Protein AF-A0A133YRN8-F1 (afdb_monomer)

Structure (mmCIF, N/CA/C/O backbone):
data_AF-A0A133YRN8-F1
#
_entry.id   AF-A0A133YRN8-F1
#
loop_
_atom_site.group_PDB
_atom_site.id
_atom_site.type_symbol
_atom_site.label_atom_id
_atom_site.label_alt_id
_atom_site.label_comp_id
_atom_site.label_asym_id
_atom_site.label_entity_id
_atom_site.label_seq_id
_atom_site.pdbx_PDB_ins_code
_atom_site.Cartn_x
_atom_site.Cartn_y
_atom_site.Cartn_z
_atom_site.occupancy
_atom_site.B_iso_or_equiv
_atom_site.auth_seq_id
_atom_site.auth_comp_id
_atom_site.auth_asym_id
_atom_site.auth_atom_id
_atom_site.pdbx_PDB_model_num
ATOM 1 N N . MET A 1 1 ? -6.541 -4.450 15.523 1.00 77.38 1 MET A N 1
ATOM 2 C CA . MET A 1 1 ? -7.169 -4.960 14.288 1.00 77.38 1 MET A CA 1
ATOM 3 C C . MET A 1 1 ? -6.090 -5.513 13.365 1.00 77.38 1 MET A C 1
ATOM 5 O O . MET A 1 1 ? -4.976 -4.997 13.370 1.00 77.38 1 MET A O 1
ATOM 9 N N . ASN A 1 2 ? -6.384 -6.556 12.597 1.00 83.69 2 ASN A N 1
ATOM 10 C CA . ASN A 1 2 ? -5.483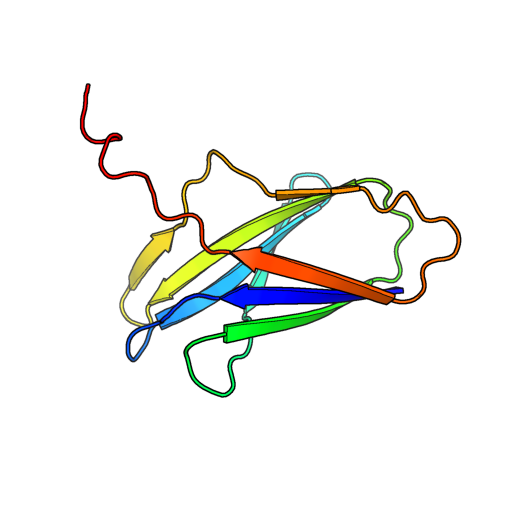 -7.059 11.564 1.00 83.69 2 ASN A CA 1
ATOM 11 C C . ASN A 1 2 ? -5.910 -6.491 10.213 1.00 83.69 2 ASN A C 1
ATOM 13 O O . ASN A 1 2 ? -7.044 -6.686 9.790 1.00 83.69 2 ASN A O 1
ATOM 17 N N . LEU A 1 3 ? -5.006 -5.794 9.540 1.00 85.25 3 LEU A N 1
ATOM 18 C CA . LEU A 1 3 ? -5.183 -5.318 8.175 1.00 85.25 3 LEU A CA 1
ATOM 19 C C . LEU A 1 3 ? -4.347 -6.203 7.263 1.00 85.25 3 LEU A C 1
ATOM 21 O O . LEU A 1 3 ? -3.143 -6.346 7.462 1.00 85.25 3 LEU A O 1
ATOM 25 N N . V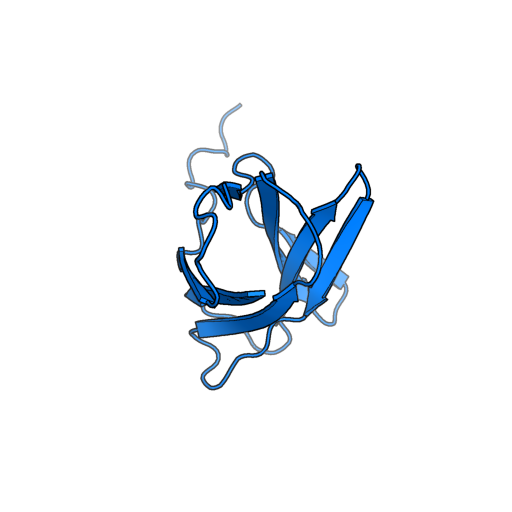AL A 1 4 ? -4.979 -6.807 6.270 1.00 88.12 4 VAL A N 1
ATOM 26 C CA . VAL A 1 4 ? -4.304 -7.616 5.260 1.00 88.12 4 VAL A CA 1
ATOM 27 C C . VAL A 1 4 ? -4.469 -6.910 3.928 1.00 88.12 4 VAL A C 1
ATOM 29 O O . VAL A 1 4 ? -5.561 -6.880 3.369 1.00 88.12 4 VAL A O 1
ATOM 32 N N . PHE A 1 5 ? -3.385 -6.336 3.429 1.00 87.69 5 PHE A N 1
ATOM 33 C CA . PHE A 1 5 ? -3.327 -5.696 2.123 1.00 87.69 5 PHE A CA 1
ATOM 34 C C . PHE A 1 5 ? -2.934 -6.740 1.094 1.00 87.69 5 PHE A C 1
ATOM 36 O O . PHE A 1 5 ? -1.912 -7.401 1.270 1.00 87.69 5 PHE A O 1
ATOM 43 N N . ASN A 1 6 ? -3.724 -6.892 0.037 1.00 88.12 6 ASN A N 1
ATOM 44 C CA . ASN A 1 6 ? -3.407 -7.760 -1.086 1.00 88.12 6 ASN A CA 1
ATOM 45 C C . ASN A 1 6 ? -3.474 -6.946 -2.366 1.00 88.12 6 ASN A C 1
ATOM 47 O O . ASN A 1 6 ? -4.493 -6.315 -2.631 1.00 88.12 6 ASN A O 1
ATOM 51 N N . VAL A 1 7 ? -2.418 -7.021 -3.167 1.00 86.25 7 VAL A N 1
ATOM 52 C CA . VAL A 1 7 ? -2.367 -6.422 -4.497 1.00 86.25 7 VAL A CA 1
ATOM 53 C C . VAL A 1 7 ? -1.909 -7.460 -5.510 1.00 86.25 7 VAL A C 1
ATOM 55 O O . VAL A 1 7 ? -0.956 -8.208 -5.281 1.00 86.25 7 VAL A O 1
ATOM 58 N N . ASP A 1 8 ? -2.628 -7.544 -6.622 1.00 84.50 8 ASP A N 1
ATOM 59 C CA . ASP A 1 8 ? -2.270 -8.405 -7.747 1.00 84.50 8 ASP A CA 1
ATOM 60 C C . ASP A 1 8 ? -1.383 -7.596 -8.708 1.00 84.50 8 ASP A C 1
ATOM 62 O O . ASP A 1 8 ? -1.850 -6.649 -9.346 1.00 84.50 8 ASP A O 1
ATOM 66 N N . TYR A 1 9 ? -0.093 -7.930 -8.750 1.00 81.19 9 TYR A N 1
ATOM 67 C CA . TYR A 1 9 ? 0.901 -7.306 -9.618 1.00 81.19 9 TYR A CA 1
ATOM 68 C C . TYR A 1 9 ? 2.040 -8.279 -9.914 1.00 81.19 9 TYR A C 1
ATOM 70 O O . TYR A 1 9 ? 2.660 -8.847 -9.010 1.00 81.19 9 TYR A O 1
ATOM 78 N N . GLN A 1 10 ? 2.338 -8.432 -11.202 1.00 81.19 10 GLN A N 1
ATOM 79 C CA . GLN A 1 10 ? 3.404 -9.297 -11.678 1.00 81.19 10 GLN A CA 1
ATOM 80 C C . GLN A 1 10 ? 4.737 -8.540 -11.692 1.00 81.19 10 GLN A C 1
ATOM 82 O O . GLN A 1 10 ? 5.050 -7.812 -12.634 1.00 81.19 10 GLN A O 1
ATOM 87 N N . THR A 1 11 ? 5.546 -8.760 -10.661 1.00 75.19 11 THR A N 1
ATOM 88 C CA . THR A 1 11 ? 6.923 -8.254 -10.586 1.00 75.19 11 THR A CA 1
ATOM 89 C C . THR A 1 11 ? 7.880 -9.089 -11.430 1.00 75.19 11 THR A C 1
ATOM 91 O O . THR A 1 11 ? 7.765 -10.314 -11.524 1.00 75.19 11 THR A O 1
ATOM 94 N N . ARG A 1 12 ? 8.883 -8.437 -12.007 1.00 78.00 12 ARG A N 1
ATOM 95 C CA . ARG A 1 12 ? 10.055 -9.049 -12.632 1.00 78.00 12 ARG A CA 1
ATOM 96 C C . ARG A 1 12 ? 11.108 -9.374 -11.577 1.00 78.00 12 ARG A C 1
ATOM 98 O O . ARG A 1 12 ? 11.061 -8.929 -10.435 1.00 78.00 12 ARG A O 1
ATOM 105 N N . PHE A 1 13 ? 12.096 -10.165 -11.977 1.00 75.62 13 PHE A N 1
ATOM 106 C CA . PHE A 1 13 ? 13.193 -10.543 -11.095 1.00 75.62 13 PHE A CA 1
ATOM 107 C C . PHE A 1 13 ? 13.956 -9.305 -10.594 1.00 75.62 13 PHE A C 1
ATOM 109 O O . PHE A 1 13 ? 14.476 -8.537 -11.402 1.00 75.62 13 PHE A O 1
ATOM 116 N N . GLY A 1 14 ? 14.032 -9.137 -9.270 1.00 77.06 14 GLY A N 1
ATOM 117 C CA . GLY A 1 14 ? 14.692 -8.002 -8.613 1.00 77.06 14 GLY A CA 1
ATOM 118 C C . GLY A 1 14 ? 13.785 -6.803 -8.310 1.00 77.06 14 GLY A C 1
ATOM 119 O O . GLY A 1 14 ? 14.285 -5.810 -7.780 1.00 77.06 14 GLY A O 1
ATOM 120 N N . GLU A 1 15 ? 12.493 -6.888 -8.644 1.00 81.62 15 GLU A N 1
ATOM 121 C CA . GLU A 1 15 ? 11.464 -5.923 -8.249 1.00 81.62 15 GLU A CA 1
ATOM 122 C C . GLU A 1 15 ? 10.761 -6.373 -6.961 1.00 81.62 15 GLU A C 1
ATOM 124 O O . GLU A 1 15 ? 10.431 -7.547 -6.789 1.00 81.62 15 GLU A O 1
ATOM 129 N N . ASP A 1 16 ? 10.501 -5.414 -6.081 1.00 84.88 16 ASP A N 1
ATOM 130 C CA . ASP A 1 16 ? 9.793 -5.595 -4.822 1.00 84.88 16 ASP A CA 1
ATOM 131 C C . ASP A 1 16 ? 8.660 -4.583 -4.699 1.00 84.88 16 ASP A C 1
ATOM 133 O O . ASP A 1 16 ? 8.848 -3.402 -4.992 1.00 84.88 16 ASP A O 1
ATOM 137 N N . ILE A 1 17 ? 7.494 -5.022 -4.220 1.00 85.94 17 ILE A N 1
ATOM 138 C CA . ILE A 1 17 ? 6.397 -4.098 -3.913 1.00 85.94 17 ILE A CA 1
ATOM 139 C C . ILE A 1 17 ? 6.541 -3.570 -2.493 1.00 85.94 17 ILE A C 1
ATOM 141 O O . ILE A 1 17 ? 6.729 -4.321 -1.533 1.00 85.94 17 ILE A O 1
ATOM 145 N N . MET A 1 18 ? 6.392 -2.261 -2.365 1.00 87.94 18 MET A N 1
ATOM 146 C CA . MET A 1 18 ? 6.385 -1.522 -1.119 1.00 87.94 18 MET A CA 1
ATOM 147 C C . MET A 1 18 ? 5.009 -0.893 -0.921 1.00 87.94 18 MET A C 1
ATOM 149 O O . MET A 1 18 ? 4.483 -0.213 -1.797 1.00 87.94 18 MET A O 1
ATOM 153 N N . LEU A 1 19 ? 4.434 -1.107 0.252 1.00 88.12 19 LEU A N 1
ATOM 154 C CA . LEU A 1 19 ? 3.250 -0.427 0.742 1.00 88.12 19 LEU A CA 1
ATOM 155 C C . LEU A 1 19 ? 3.684 0.857 1.455 1.00 88.12 19 LEU A C 1
ATOM 157 O O . LEU A 1 19 ? 4.423 0.810 2.437 1.00 88.12 19 LEU A O 1
ATOM 161 N N . ASN A 1 20 ? 3.214 2.001 0.977 1.00 87.31 20 ASN A N 1
ATOM 162 C CA . ASN A 1 20 ? 3.482 3.306 1.562 1.00 87.31 20 ASN A CA 1
ATOM 163 C C . ASN A 1 20 ? 2.243 3.755 2.333 1.00 87.31 20 ASN A C 1
ATOM 165 O O . ASN A 1 20 ? 1.220 4.083 1.737 1.00 87.31 20 ASN A O 1
ATOM 169 N N . LEU A 1 21 ? 2.337 3.763 3.657 1.00 86.06 21 LEU A N 1
ATOM 170 C CA . LEU A 1 21 ? 1.271 4.204 4.550 1.00 86.06 21 LEU A CA 1
ATOM 171 C C . LEU A 1 21 ? 1.510 5.660 4.944 1.00 86.06 21 LEU A C 1
ATOM 173 O O . LEU A 1 21 ? 2.598 5.999 5.405 1.00 86.06 21 LEU A O 1
ATOM 177 N N . ILE A 1 22 ? 0.506 6.515 4.780 1.00 84.06 22 ILE A N 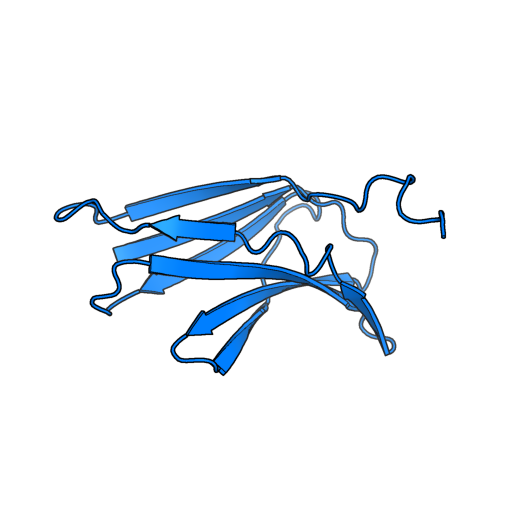1
ATOM 178 C CA . ILE A 1 22 ? 0.574 7.933 5.135 1.00 84.06 22 ILE A CA 1
ATOM 179 C C . ILE A 1 22 ? -0.099 8.113 6.497 1.00 84.06 22 ILE A C 1
ATOM 181 O O . ILE A 1 22 ? -1.319 8.008 6.618 1.00 84.06 22 ILE A O 1
ATOM 185 N N . GLU A 1 23 ? 0.702 8.410 7.516 1.00 79.06 23 GLU A N 1
ATOM 186 C CA . GLU A 1 23 ? 0.258 8.643 8.891 1.00 79.06 23 GLU A CA 1
ATOM 187 C C . GLU A 1 23 ? 0.788 10.004 9.356 1.00 79.06 23 GLU A C 1
ATOM 189 O O . GLU A 1 23 ? 1.997 10.229 9.351 1.00 79.06 23 GLU A O 1
ATOM 194 N N . ASP A 1 24 ? -0.107 10.932 9.707 1.00 74.38 24 ASP A N 1
ATOM 195 C CA . ASP A 1 24 ? 0.238 12.278 10.205 1.00 74.38 24 ASP A CA 1
ATOM 196 C C . ASP A 1 24 ? 1.250 13.044 9.313 1.00 74.38 24 ASP A C 1
ATOM 198 O O . ASP A 1 24 ? 2.167 13.716 9.777 1.00 74.38 24 ASP A O 1
ATOM 202 N N . GLY A 1 25 ? 1.139 12.884 7.987 1.00 75.50 25 GLY A N 1
ATOM 203 C CA . GLY A 1 25 ? 2.053 13.497 7.010 1.00 75.50 25 GLY A CA 1
ATOM 204 C C . GLY A 1 25 ? 3.404 12.787 6.841 1.00 75.50 25 GLY A C 1
ATOM 205 O O . GLY A 1 25 ? 4.215 13.213 6.021 1.00 75.50 25 GLY A O 1
ATOM 206 N N . THR A 1 26 ? 3.640 11.688 7.559 1.00 81.94 26 THR A N 1
ATOM 207 C CA . THR A 1 26 ? 4.822 10.832 7.405 1.00 81.94 26 THR A CA 1
ATOM 208 C C . THR A 1 26 ? 4.486 9.590 6.586 1.00 81.94 26 THR A C 1
ATOM 210 O O . THR A 1 26 ? 3.499 8.905 6.848 1.00 81.94 26 THR A O 1
ATOM 213 N N . VAL A 1 27 ? 5.339 9.265 5.611 1.00 84.88 27 VAL A N 1
ATOM 214 C CA . VAL A 1 27 ? 5.208 8.046 4.805 1.00 84.88 27 VAL A CA 1
ATOM 215 C C . VAL A 1 27 ? 6.020 6.918 5.436 1.00 84.88 27 VAL A C 1
ATOM 217 O O . VAL A 1 27 ? 7.250 6.971 5.476 1.00 84.88 27 VAL A O 1
ATOM 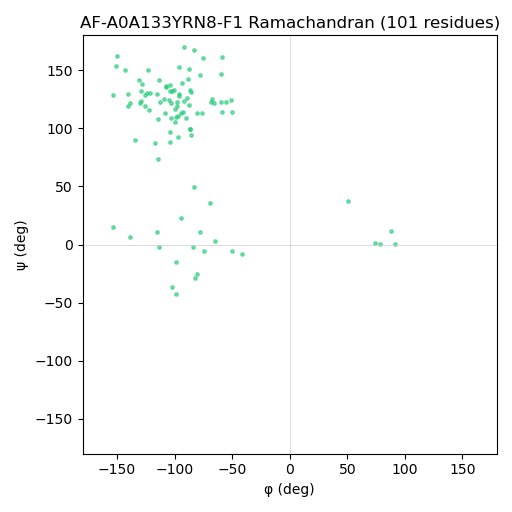220 N N . LYS A 1 28 ? 5.340 5.875 5.911 1.00 86.38 28 LYS A N 1
ATOM 221 C CA . LYS A 1 28 ? 5.951 4.624 6.367 1.00 86.38 28 LYS A CA 1
ATOM 222 C C . LYS A 1 28 ? 5.948 3.613 5.227 1.00 86.38 28 LYS A C 1
ATOM 224 O O . LYS A 1 28 ? 4.892 3.150 4.802 1.00 86.38 28 LYS A O 1
ATOM 229 N N . LYS A 1 29 ? 7.141 3.273 4.739 1.00 87.19 29 LYS A N 1
ATOM 230 C CA . LYS A 1 29 ? 7.335 2.250 3.708 1.00 87.19 29 LYS A CA 1
ATOM 231 C C . LYS A 1 29 ? 7.423 0.862 4.335 1.00 87.19 29 LYS A C 1
ATOM 233 O O . LYS A 1 29 ? 8.210 0.641 5.255 1.00 87.19 29 LYS A O 1
ATOM 238 N N . HIS A 1 30 ? 6.667 -0.080 3.794 1.00 89.06 30 HIS A N 1
ATOM 239 C CA . HIS A 1 30 ? 6.647 -1.469 4.220 1.00 89.06 30 HIS A CA 1
ATOM 240 C C . HIS A 1 30 ? 6.813 -2.393 3.020 1.00 89.06 30 HIS A C 1
ATOM 242 O O . HIS A 1 30 ? 5.994 -2.384 2.109 1.00 89.06 30 HIS A O 1
ATOM 248 N N . ARG A 1 31 ? 7.849 -3.233 3.029 1.00 87.94 31 ARG A N 1
ATOM 249 C CA . ARG A 1 31 ? 8.039 -4.242 1.984 1.00 87.94 31 ARG A CA 1
ATOM 250 C C . ARG A 1 31 ? 6.950 -5.304 2.079 1.00 87.94 31 ARG A C 1
ATOM 252 O O . ARG A 1 31 ? 6.790 -5.939 3.123 1.00 87.94 31 ARG A O 1
ATOM 259 N N . MET A 1 32 ? 6.213 -5.495 0.992 1.00 89.25 32 MET A N 1
ATOM 260 C CA . MET A 1 32 ? 5.235 -6.568 0.885 1.00 89.25 32 MET A CA 1
ATOM 261 C C . MET A 1 32 ? 5.946 -7.904 0.659 1.00 89.25 32 MET A C 1
ATOM 263 O O . MET A 1 32 ? 7.102 -7.957 0.247 1.00 89.25 32 MET A O 1
ATOM 267 N N . SER A 1 33 ? 5.254 -9.002 0.942 1.00 88.06 33 SER A N 1
ATOM 268 C CA . SER A 1 33 ? 5.747 -10.353 0.673 1.00 88.06 33 SER A CA 1
ATOM 269 C C . SER A 1 33 ? 4.889 -11.017 -0.394 1.00 88.06 33 SER A C 1
ATOM 271 O O . SER A 1 33 ? 3.666 -10.873 -0.404 1.00 88.06 33 SER A O 1
ATOM 273 N N . THR A 1 34 ? 5.522 -11.772 -1.282 1.00 86.69 34 THR A N 1
ATOM 274 C CA . THR A 1 34 ? 4.839 -12.566 -2.304 1.00 86.69 34 THR A CA 1
ATOM 275 C C . THR A 1 34 ? 5.226 -14.034 -2.182 1.00 86.69 34 THR A C 1
ATOM 277 O O . THR A 1 34 ? 6.329 -14.354 -1.740 1.00 86.69 34 THR A O 1
ATOM 280 N N . VAL A 1 35 ? 4.304 -14.921 -2.558 1.00 82.06 35 VAL A N 1
ATOM 281 C CA . VAL A 1 35 ? 4.536 -16.373 -2.618 1.00 82.06 35 VAL A CA 1
ATOM 282 C C . VAL A 1 35 ? 4.839 -16.808 -4.054 1.00 82.06 35 VAL A C 1
ATOM 284 O O . VAL A 1 35 ? 5.786 -17.555 -4.278 1.00 82.06 35 VAL A O 1
ATOM 287 N N . ASP A 1 36 ? 4.089 -16.281 -5.027 1.00 80.38 36 ASP A N 1
ATOM 288 C CA . ASP A 1 36 ? 4.154 -16.688 -6.440 1.00 80.38 36 ASP A CA 1
ATOM 289 C C . ASP A 1 36 ? 4.684 -15.588 -7.382 1.00 80.38 36 ASP A C 1
ATOM 291 O O . ASP A 1 36 ? 4.779 -15.795 -8.589 1.00 80.38 36 ASP A O 1
ATOM 295 N N . GLY A 1 37 ? 4.984 -14.389 -6.872 1.00 75.12 37 GLY A N 1
ATOM 296 C CA . GLY A 1 37 ? 5.389 -13.228 -7.682 1.00 75.12 37 GLY A CA 1
ATOM 297 C C . GLY A 1 37 ? 4.251 -12.560 -8.466 1.00 75.12 37 GLY A C 1
ATOM 298 O O . GLY A 1 37 ? 4.494 -11.601 -9.194 1.00 75.12 37 GLY A O 1
ATOM 299 N N . LEU A 1 38 ? 3.021 -13.068 -8.325 1.00 80.94 38 LEU A N 1
ATOM 300 C CA . LEU A 1 38 ? 1.801 -12.548 -8.960 1.00 80.94 38 LEU A CA 1
ATOM 301 C C . LEU A 1 38 ? 0.946 -11.727 -7.993 1.00 80.94 38 LEU A C 1
ATOM 303 O O . LEU A 1 38 ? 0.331 -10.737 -8.376 1.00 80.94 38 LEU A O 1
ATOM 307 N N . ARG A 1 39 ? 0.904 -12.148 -6.727 1.00 85.50 39 ARG A N 1
ATOM 308 C CA . ARG A 1 39 ? 0.155 -11.476 -5.670 1.00 85.50 39 ARG A CA 1
ATOM 309 C C . ARG A 1 39 ? 1.077 -11.131 -4.526 1.00 85.50 39 ARG A C 1
ATOM 311 O O . ARG A 1 39 ? 1.804 -11.987 -4.019 1.00 85.50 39 ARG A O 1
ATOM 318 N N . TRP A 1 40 ? 1.005 -9.884 -4.107 1.00 89.81 40 TRP A N 1
ATOM 319 C CA . TRP A 1 40 ? 1.746 -9.357 -2.984 1.00 89.81 40 TRP A CA 1
ATOM 320 C C . TRP A 1 40 ? 0.791 -9.126 -1.831 1.00 89.81 40 TRP A C 1
ATOM 322 O O . TRP A 1 40 ? -0.322 -8.636 -2.010 1.00 89.81 40 TRP A O 1
ATOM 332 N N . SER A 1 41 ? 1.229 -9.529 -0.647 1.00 89.75 41 SER A N 1
ATOM 333 C CA . SER A 1 41 ? 0.449 -9.468 0.577 1.00 89.75 41 SER A CA 1
ATOM 334 C C . SER A 1 41 ? 1.263 -8.824 1.691 1.00 89.75 41 SER A C 1
ATOM 336 O O . SER A 1 41 ? 2.476 -9.026 1.803 1.00 89.75 41 SER A O 1
ATOM 338 N N . PHE A 1 42 ? 0.601 -8.015 2.507 1.00 90.06 42 PHE A N 1
ATOM 339 C CA . PHE A 1 42 ? 1.191 -7.429 3.697 1.00 90.06 42 PHE A CA 1
ATOM 340 C C . PHE A 1 42 ? 0.184 -7.472 4.831 1.00 90.06 42 PHE A C 1
ATOM 342 O O . PHE A 1 42 ? -0.917 -6.934 4.722 1.00 90.06 42 PHE A O 1
ATOM 349 N N . GLN A 1 43 ? 0.572 -8.125 5.922 1.00 89.06 43 GLN A N 1
ATOM 350 C CA . GLN A 1 43 ? -0.232 -8.185 7.127 1.00 89.06 43 GLN A CA 1
ATOM 351 C C . GLN A 1 43 ? 0.294 -7.162 8.126 1.00 89.06 43 GLN A C 1
ATOM 353 O O . GLN A 1 43 ? 1.418 -7.267 8.617 1.00 89.06 43 GLN A O 1
ATOM 358 N N . TRP A 1 44 ? -0.550 -6.194 8.452 1.00 85.81 44 TRP A N 1
ATOM 359 C CA . TRP A 1 44 ? -0.272 -5.179 9.444 1.00 85.81 44 TRP A CA 1
ATOM 360 C C . TRP A 1 44 ? -1.186 -5.352 10.649 1.00 85.81 44 TRP A C 1
ATOM 362 O O . TRP A 1 44 ? -2.411 -5.325 10.536 1.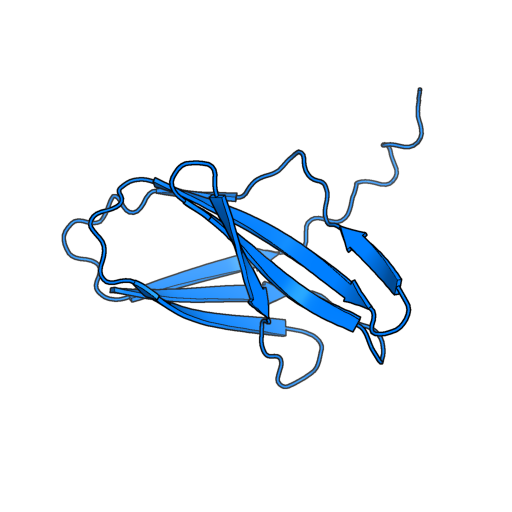00 85.81 44 TRP A O 1
ATOM 372 N N . GLN A 1 45 ? -0.591 -5.516 11.827 1.00 82.69 45 GLN A N 1
ATOM 373 C CA . GLN A 1 45 ? -1.338 -5.474 13.075 1.00 82.69 45 GLN A CA 1
ATOM 374 C C . GLN A 1 45 ? -1.436 -4.022 13.538 1.00 82.69 45 GLN A C 1
ATOM 376 O O . GLN A 1 45 ? -0.489 -3.461 14.089 1.00 82.69 45 GLN A O 1
ATOM 381 N N . PHE A 1 46 ? -2.582 -3.407 13.262 1.00 77.69 46 PHE A N 1
ATOM 382 C CA . PHE A 1 46 ? -2.853 -2.024 13.610 1.00 77.69 46 PHE A CA 1
ATOM 383 C C . PHE A 1 46 ? -3.515 -1.947 14.985 1.00 77.69 46 PHE A C 1
ATOM 385 O O . PHE A 1 46 ? -4.551 -2.567 15.238 1.00 77.69 46 PHE A O 1
ATOM 392 N N . SER A 1 47 ? -2.8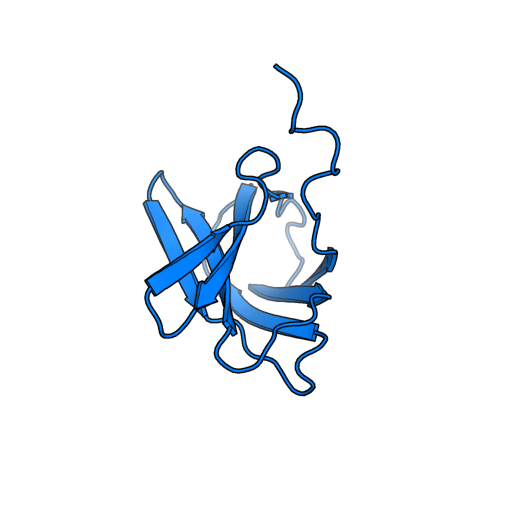92 -1.190 15.883 1.00 69.31 47 SER A N 1
ATOM 393 C CA . SER A 1 47 ? -3.316 -1.034 17.281 1.00 69.31 47 SER A CA 1
ATOM 394 C C . SER A 1 47 ? -3.741 0.401 17.609 1.00 69.31 47 SER A C 1
ATOM 396 O O . SER A 1 47 ? -3.878 0.733 18.783 1.00 69.31 47 SER A O 1
ATOM 398 N N . GLY A 1 48 ? -3.893 1.258 16.593 1.00 66.50 48 GLY A N 1
ATOM 399 C CA . GLY A 1 48 ? -4.298 2.653 16.753 1.00 66.50 48 GLY A CA 1
ATOM 400 C C . GLY A 1 48 ? -5.809 2.863 16.648 1.00 66.50 48 GLY A C 1
ATOM 401 O O . GLY A 1 48 ? -6.550 1.973 16.232 1.00 66.50 48 GLY A O 1
ATOM 402 N N . ASP A 1 49 ? -6.235 4.073 17.001 1.00 61.88 49 ASP A N 1
ATOM 403 C CA . ASP A 1 49 ? -7.581 4.601 16.773 1.00 61.88 49 ASP A CA 1
ATOM 404 C C . ASP A 1 49 ? -7.470 5.573 15.589 1.00 61.88 49 ASP A C 1
ATOM 406 O O . ASP A 1 49 ? -7.095 6.735 15.743 1.00 61.88 49 ASP A O 1
ATOM 410 N N . CYS A 1 50 ? -7.607 5.052 14.370 1.00 65.31 50 CYS A N 1
ATOM 411 C CA . CYS A 1 50 ? -7.537 5.850 13.149 1.00 65.31 50 CYS A CA 1
ATOM 412 C C . CYS A 1 50 ? -8.762 5.541 12.303 1.00 65.31 50 CYS A C 1
ATOM 414 O O . CYS A 1 50 ? -9.010 4.386 11.972 1.00 65.31 50 CYS A O 1
ATOM 416 N N . ASP A 1 51 ? -9.510 6.588 11.973 1.00 70.06 51 ASP A N 1
ATOM 417 C CA . ASP A 1 51 ? -10.757 6.492 11.216 1.00 70.06 51 ASP A CA 1
ATOM 418 C C . ASP A 1 51 ? -10.493 6.394 9.703 1.00 70.06 51 ASP A C 1
ATOM 420 O O . ASP A 1 51 ? -11.250 5.780 8.954 1.00 70.06 51 ASP A O 1
ATOM 424 N N . VAL A 1 52 ? -9.376 6.970 9.239 1.00 77.06 52 VAL A N 1
ATOM 425 C CA . VAL A 1 52 ? -9.016 7.062 7.820 1.00 77.06 52 VAL A CA 1
ATOM 426 C C . VAL A 1 52 ? -7.522 6.825 7.622 1.00 77.06 52 VAL A C 1
ATOM 428 O O . VAL A 1 52 ? -6.694 7.619 8.063 1.00 77.06 52 VAL A O 1
ATOM 431 N N . LEU A 1 53 ? -7.186 5.786 6.865 1.00 79.81 53 LEU A N 1
ATOM 432 C CA . LEU A 1 53 ? -5.827 5.446 6.466 1.00 79.81 53 LEU A CA 1
ATOM 433 C C . LEU A 1 53 ? -5.637 5.725 4.971 1.00 79.81 53 LEU A C 1
ATOM 435 O O . LEU A 1 53 ? -6.370 5.192 4.139 1.00 79.81 53 LEU A O 1
ATOM 439 N N . ASN A 1 54 ? -4.634 6.529 4.620 1.00 84.75 54 ASN A N 1
ATOM 440 C CA . ASN A 1 54 ? -4.260 6.762 3.223 1.00 84.75 54 ASN A CA 1
ATOM 441 C C . ASN A 1 54 ? -3.008 5.950 2.893 1.00 84.75 54 ASN A C 1
ATOM 443 O O . ASN A 1 54 ? -2.037 5.977 3.650 1.00 84.75 54 ASN A O 1
ATOM 447 N N . TYR A 1 55 ? -3.018 5.236 1.773 1.00 85.56 55 TYR A N 1
ATOM 448 C CA . TYR A 1 55 ? -1.890 4.415 1.352 1.00 85.56 55 TYR A CA 1
ATOM 449 C C . TYR A 1 55 ? -1.779 4.300 -0.169 1.00 85.56 55 TYR A C 1
ATOM 451 O O . TYR A 1 55 ? -2.716 4.598 -0.906 1.00 85.56 55 TYR A O 1
ATOM 459 N N . TYR A 1 56 ? -0.607 3.889 -0.644 1.00 83.88 56 TYR A N 1
ATOM 460 C CA . TYR A 1 56 ? -0.349 3.597 -2.055 1.00 83.88 56 TYR A CA 1
ATOM 461 C C . TYR A 1 56 ? 0.747 2.534 -2.182 1.00 83.88 56 TYR A C 1
ATOM 463 O O . TYR A 1 56 ? 1.598 2.415 -1.292 1.00 83.88 56 TYR A O 1
ATOM 471 N N . TYR A 1 57 ? 0.755 1.766 -3.272 1.00 84.44 57 TYR A N 1
ATOM 472 C CA . TYR A 1 57 ? 1.837 0.819 -3.536 1.00 84.44 57 TYR A CA 1
ATOM 473 C C . TYR A 1 57 ? 2.894 1.435 -4.468 1.00 84.44 57 TYR A C 1
ATOM 475 O O . TYR A 1 57 ? 2.643 2.369 -5.227 1.00 84.44 57 TYR A O 1
ATOM 483 N N . SER A 1 58 ? 4.132 0.965 -4.358 1.00 81.81 58 SER A N 1
ATOM 484 C CA . SER A 1 58 ? 5.243 1.356 -5.228 1.00 81.81 58 SER A CA 1
ATOM 485 C C . SER A 1 58 ? 6.140 0.158 -5.497 1.00 81.81 58 SER A C 1
ATOM 487 O O . SER A 1 58 ? 6.276 -0.702 -4.632 1.00 81.81 58 SER A O 1
ATOM 489 N N . VAL A 1 59 ? 6.793 0.109 -6.655 1.00 82.44 59 VAL A N 1
ATOM 490 C CA . VAL A 1 59 ? 7.768 -0.936 -6.980 1.00 82.44 59 VAL A CA 1
ATOM 491 C C . VAL A 1 59 ? 9.183 -0.378 -6.846 1.00 82.44 59 VAL A C 1
ATOM 493 O O . VAL A 1 59 ? 9.565 0.585 -7.512 1.00 82.44 59 VAL A O 1
ATOM 496 N N . GLU A 1 60 ? 9.984 -1.005 -5.991 1.00 81.19 60 GLU A N 1
ATOM 497 C CA . GLU A 1 60 ? 11.408 -0.712 -5.846 1.00 81.19 60 GLU A CA 1
ATOM 498 C C . GLU A 1 60 ? 12.234 -1.810 -6.524 1.00 81.19 60 GLU A C 1
ATOM 500 O O . GLU A 1 60 ? 11.993 -3.001 -6.335 1.00 81.19 60 GLU A O 1
ATOM 505 N N . TYR A 1 61 ? 13.220 -1.413 -7.331 1.00 77.75 61 TYR A N 1
ATOM 506 C CA . TYR A 1 61 ? 14.157 -2.337 -7.968 1.00 77.75 61 TYR A CA 1
ATOM 507 C C . TYR A 1 61 ? 15.513 -2.300 -7.261 1.00 77.75 61 TYR A C 1
ATOM 509 O O . TYR A 1 61 ? 16.059 -1.219 -7.019 1.00 77.75 61 TYR A O 1
ATOM 517 N N . THR A 1 62 ? 16.124 -3.470 -7.043 1.00 63.53 62 THR A N 1
ATOM 518 C CA . THR A 1 62 ? 17.485 -3.654 -6.475 1.00 63.53 62 THR A CA 1
ATOM 519 C C . THR A 1 62 ? 18.614 -3.187 -7.432 1.00 63.53 62 THR A C 1
ATOM 521 O O . THR A 1 62 ? 19.700 -3.750 -7.516 1.00 63.53 62 THR A O 1
ATOM 524 N N . GLY A 1 63 ? 18.381 -2.113 -8.184 1.00 58.72 63 GLY A N 1
ATOM 525 C CA . GLY A 1 63 ? 19.337 -1.491 -9.104 1.00 58.72 63 GLY A CA 1
ATOM 526 C C . GLY A 1 63 ? 19.087 -0.001 -9.349 1.00 58.72 63 GLY A C 1
ATOM 527 O O . GLY A 1 63 ? 19.638 0.548 -10.297 1.00 58.72 63 GLY A O 1
ATOM 528 N N . GLY A 1 64 ? 18.263 0.653 -8.517 1.00 55.94 64 GLY A N 1
ATOM 529 C CA . GLY A 1 64 ? 18.103 2.114 -8.509 1.00 55.94 64 GLY A CA 1
ATOM 530 C C . GLY A 1 64 ? 17.048 2.679 -9.465 1.00 55.94 64 GLY A C 1
ATOM 531 O O . GLY A 1 64 ? 17.014 3.885 -9.678 1.00 55.94 64 GLY A O 1
ATOM 532 N N . SER A 1 65 ? 16.198 1.836 -10.056 1.00 51.69 65 SER A N 1
ATOM 533 C CA . SER A 1 65 ? 15.034 2.283 -10.833 1.00 51.69 65 SER A CA 1
ATOM 534 C C . SER A 1 65 ? 13.768 2.082 -10.006 1.00 51.69 65 SER A C 1
ATOM 536 O O . SER A 1 65 ? 13.233 0.980 -9.944 1.00 51.69 65 SER A O 1
ATOM 538 N N . GLU A 1 66 ? 13.308 3.132 -9.332 1.00 56.44 66 GLU A N 1
ATOM 539 C CA . GLU A 1 66 ? 12.039 3.114 -8.604 1.00 56.44 66 GLU A CA 1
ATOM 540 C C . GLU A 1 66 ? 10.893 3.345 -9.596 1.00 56.44 66 GLU A C 1
ATOM 542 O O . GLU A 1 66 ? 10.770 4.422 -10.188 1.00 56.44 66 GLU A O 1
ATOM 547 N N . ARG A 1 67 ? 10.051 2.331 -9.805 1.00 60.06 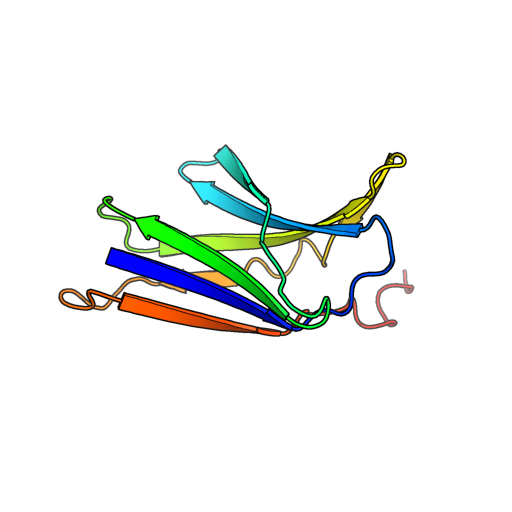67 ARG A N 1
ATOM 548 C CA . ARG A 1 67 ? 8.850 2.438 -10.635 1.00 60.06 67 ARG A CA 1
ATOM 549 C C . ARG A 1 67 ? 7.666 2.634 -9.693 1.00 60.06 67 ARG A C 1
ATOM 551 O O . ARG A 1 67 ? 7.260 1.723 -8.984 1.00 60.06 67 ARG A O 1
ATOM 558 N N . HIS A 1 68 ? 7.142 3.847 -9.625 1.00 53.91 68 HIS A N 1
ATOM 559 C CA . HIS A 1 68 ? 6.014 4.155 -8.747 1.00 53.91 68 HIS A CA 1
ATOM 560 C C . HIS A 1 68 ? 4.689 3.889 -9.481 1.00 53.91 68 HIS A C 1
ATOM 562 O O . HIS A 1 68 ? 4.598 4.186 -10.674 1.00 53.91 68 HIS A O 1
ATOM 568 N N . GLU A 1 69 ? 3.666 3.363 -8.790 1.00 52.66 69 GLU A N 1
ATOM 569 C CA . GLU A 1 69 ? 2.284 3.535 -9.270 1.00 52.66 69 GLU A CA 1
ATOM 570 C C . GLU A 1 69 ? 1.960 5.023 -9.367 1.00 52.66 69 GLU A C 1
ATOM 572 O O . GLU A 1 69 ? 2.622 5.869 -8.755 1.00 52.66 69 GLU A O 1
ATOM 577 N N . TRP A 1 70 ? 0.920 5.342 -10.135 1.00 51.00 70 TRP A N 1
ATOM 578 C CA . TRP A 1 70 ? 0.411 6.698 -10.251 1.00 51.00 70 TRP A CA 1
ATOM 579 C C . TRP A 1 70 ? 0.184 7.311 -8.858 1.00 51.00 70 TRP A C 1
ATOM 581 O O . TRP A 1 70 ? -0.728 6.939 -8.126 1.00 51.00 70 TRP A O 1
ATOM 591 N N . THR A 1 71 ? 0.960 8.337 -8.515 1.00 48.25 71 THR A N 1
ATOM 592 C CA . THR A 1 71 ? 0.855 9.113 -7.266 1.00 48.25 71 THR A CA 1
ATOM 593 C C . THR A 1 71 ? -0.449 9.915 -7.110 1.00 48.25 71 THR A C 1
ATOM 595 O O . THR A 1 71 ? -0.604 10.642 -6.132 1.00 48.25 71 THR A O 1
ATOM 598 N N . THR A 1 72 ? -1.401 9.818 -8.045 1.00 44.84 72 THR A N 1
ATOM 599 C CA . THR A 1 72 ? -2.662 10.587 -8.047 1.00 44.84 72 THR A CA 1
ATOM 600 C C . THR A 1 72 ? -3.843 9.784 -7.505 1.00 44.84 72 THR A C 1
ATOM 602 O O . THR A 1 72 ? -4.853 10.380 -7.144 1.00 44.84 72 THR A O 1
ATOM 605 N N . LEU A 1 73 ? -3.724 8.460 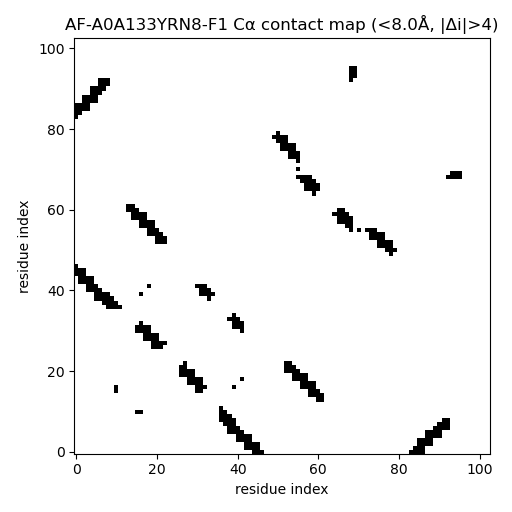-7.380 1.00 51.72 73 LEU A N 1
ATOM 606 C CA . LEU A 1 73 ? -4.756 7.604 -6.794 1.00 51.72 73 LEU A CA 1
ATOM 607 C C . LEU A 1 73 ? -4.236 6.987 -5.495 1.00 51.72 73 LEU A C 1
ATOM 609 O O . LEU A 1 73 ? -3.908 5.810 -5.415 1.00 51.72 73 LEU A O 1
ATOM 613 N N . THR A 1 74 ? -4.144 7.806 -4.449 1.00 62.00 74 THR A N 1
ATOM 614 C CA . THR A 1 74 ? -3.965 7.288 -3.089 1.00 62.00 74 THR A CA 1
ATOM 615 C C . THR A 1 74 ? -5.216 6.517 -2.683 1.00 62.00 74 THR A C 1
ATOM 617 O O . THR A 1 74 ? -6.312 7.086 -2.659 1.00 62.00 74 THR A O 1
ATOM 620 N N . HIS A 1 75 ? -5.059 5.241 -2.336 1.00 73.31 75 HIS A N 1
ATOM 621 C CA . HIS A 1 75 ? -6.135 4.448 -1.762 1.00 73.31 75 HIS A CA 1
ATOM 622 C C . HIS A 1 75 ? -6.451 5.013 -0.376 1.00 73.31 75 HIS A C 1
ATOM 624 O O . HIS A 1 75 ? -5.569 5.170 0.471 1.00 73.31 75 HIS A O 1
ATOM 630 N N . ARG A 1 76 ? -7.720 5.354 -0.152 1.00 77.50 76 ARG A N 1
ATOM 631 C CA . ARG A 1 76 ? -8.217 5.812 1.144 1.00 77.50 76 ARG A CA 1
ATOM 632 C C . ARG A 1 76 ? -9.090 4.718 1.734 1.00 77.50 76 ARG A C 1
ATOM 634 O O . ARG A 1 76 ? -10.163 4.429 1.212 1.00 77.50 76 ARG A O 1
ATOM 641 N N . LEU A 1 77 ? -8.625 4.129 2.826 1.00 75.38 77 LEU A N 1
ATOM 642 C CA . LEU A 1 77 ? -9.381 3.167 3.609 1.00 75.38 77 LEU A CA 1
ATOM 643 C C . LEU A 1 77 ? -10.012 3.869 4.799 1.00 75.38 77 LEU A C 1
ATOM 645 O O . LEU A 1 77 ? -9.316 4.404 5.656 1.00 75.38 77 LEU A O 1
ATOM 649 N N . GLU A 1 78 ? -11.335 3.835 4.861 1.00 70.38 78 GLU A N 1
ATOM 650 C CA . GLU A 1 78 ? -12.079 4.358 5.999 1.00 70.38 78 GLU A CA 1
ATOM 651 C C . GLU A 1 78 ? -12.426 3.201 6.945 1.00 70.38 78 GLU A C 1
ATOM 653 O O . GLU A 1 78 ? -13.233 2.327 6.625 1.00 70.38 78 GLU A O 1
ATOM 658 N N . LEU A 1 79 ? -11.795 3.183 8.116 1.00 67.06 79 LEU A N 1
ATOM 659 C CA . LEU A 1 79 ? -11.916 2.154 9.149 1.00 67.06 79 LEU A CA 1
ATOM 660 C C . LEU A 1 79 ? -13.154 2.414 10.028 1.00 67.06 79 LEU A C 1
ATOM 662 O O . LEU A 1 79 ? -13.086 2.399 11.250 1.00 67.06 79 LEU A O 1
ATOM 666 N N . ASN A 1 80 ? -14.313 2.638 9.402 1.00 57.34 80 ASN A N 1
ATOM 667 C CA . ASN A 1 80 ? -15.560 3.016 10.085 1.00 57.34 80 ASN A CA 1
ATOM 668 C C . ASN A 1 80 ? -16.248 1.863 10.845 1.00 57.34 80 ASN A C 1
ATOM 670 O O . ASN A 1 80 ? -17.270 2.069 11.506 1.00 57.34 80 ASN A O 1
ATOM 674 N N . ALA A 1 81 ? -15.758 0.621 10.750 1.00 57.72 81 ALA A N 1
ATOM 675 C CA . ALA A 1 81 ? -16.393 -0.488 11.452 1.00 57.72 81 ALA A CA 1
ATOM 676 C C . ALA A 1 81 ? -15.862 -0.591 12.890 1.00 57.72 81 ALA A C 1
ATOM 678 O O . ALA A 1 81 ? -14.883 -1.284 13.160 1.00 57.72 81 ALA A O 1
ATOM 679 N N . ASN A 1 82 ? -16.589 0.041 13.818 1.00 54.22 82 ASN A N 1
ATOM 680 C CA . ASN A 1 82 ? -16.378 0.070 15.279 1.00 54.22 82 ASN A CA 1
ATOM 681 C C . ASN A 1 82 ? -16.170 -1.302 15.979 1.00 54.22 82 ASN A C 1
ATOM 683 O O . ASN A 1 82 ? -15.924 -1.342 17.181 1.00 54.22 82 ASN A O 1
ATOM 687 N N . GLN A 1 83 ? -16.301 -2.433 15.275 1.00 56.69 83 GLN A N 1
ATOM 688 C CA . GLN A 1 83 ? -16.121 -3.798 15.805 1.00 56.69 83 GLN A CA 1
ATOM 689 C C . GLN A 1 83 ? -15.363 -4.744 14.852 1.00 56.69 83 GLN A C 1
ATOM 691 O O . GLN A 1 83 ? -15.258 -5.941 15.128 1.00 56.69 83 GLN A O 1
ATOM 696 N N . ALA A 1 84 ? -14.835 -4.257 13.725 1.00 57.94 84 ALA A N 1
ATOM 697 C CA . ALA A 1 84 ? -14.100 -5.120 12.807 1.00 57.94 84 ALA A CA 1
ATOM 698 C C . ALA A 1 84 ? -12.701 -5.418 13.359 1.00 57.94 84 ALA A C 1
ATOM 700 O O . ALA A 1 84 ? -11.846 -4.543 13.488 1.00 57.94 84 ALA A O 1
ATOM 701 N N . SER A 1 85 ? -12.483 -6.686 13.701 1.00 65.69 85 SER A N 1
ATOM 702 C CA . SER A 1 85 ? -11.195 -7.177 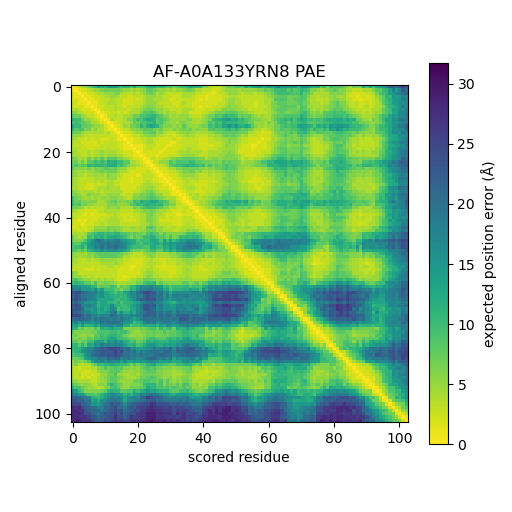14.193 1.00 65.69 85 SER A CA 1
ATOM 703 C C . SER A 1 85 ? -10.206 -7.434 13.055 1.00 65.69 85 SER A C 1
ATOM 705 O O . SER A 1 85 ? -9.000 -7.305 13.271 1.00 65.69 85 SER A O 1
ATOM 707 N N . ASP A 1 86 ? -10.711 -7.704 11.847 1.00 74.00 86 ASP A N 1
ATOM 708 C CA . ASP A 1 86 ? -9.930 -8.096 10.678 1.00 74.00 86 ASP A CA 1
ATOM 709 C C . ASP A 1 86 ? -10.482 -7.421 9.410 1.00 74.00 86 ASP A C 1
ATOM 711 O O . ASP A 1 86 ? -11.676 -7.491 9.117 1.00 74.00 86 ASP A O 1
ATOM 715 N N . TYR A 1 87 ? -9.599 -6.782 8.649 1.00 77.44 87 TYR A N 1
ATOM 716 C CA . TYR A 1 87 ? -9.874 -6.161 7.359 1.00 77.44 87 TYR A CA 1
ATOM 717 C C . TYR A 1 87 ? -8.973 -6.800 6.314 1.00 77.44 87 TYR A C 1
ATOM 719 O O . TYR A 1 87 ? -7.763 -6.910 6.504 1.00 77.44 87 TYR A O 1
ATOM 727 N N . THR A 1 88 ? -9.550 -7.219 5.194 1.00 81.31 88 THR A N 1
ATOM 728 C CA . THR A 1 88 ? -8.786 -7.741 4.060 1.00 81.31 88 THR A CA 1
ATOM 729 C C . THR A 1 88 ? -9.090 -6.905 2.832 1.00 81.31 88 THR A C 1
ATOM 731 O O . THR A 1 88 ? -10.225 -6.870 2.362 1.00 81.31 88 THR A O 1
ATOM 734 N N . LEU A 1 89 ? -8.064 -6.224 2.340 1.00 82.62 89 LEU A N 1
ATOM 735 C CA . LEU A 1 89 ? -8.107 -5.377 1.161 1.00 82.62 89 LEU A CA 1
ATOM 736 C C . LEU A 1 89 ? -7.615 -6.190 -0.025 1.00 82.62 89 LEU A C 1
ATOM 738 O O . LEU A 1 89 ? -6.571 -6.841 0.049 1.00 82.62 89 LEU A O 1
ATOM 742 N N . TYR A 1 90 ? -8.404 -6.173 -1.091 1.00 80.31 90 TYR A N 1
ATOM 743 C CA . TYR A 1 90 ? -8.054 -6.755 -2.377 1.00 80.31 90 TYR A CA 1
ATOM 744 C C . TYR A 1 90 ? -8.004 -5.618 -3.385 1.00 80.31 90 TYR A C 1
ATOM 746 O O . TYR A 1 90 ? -9.005 -5.287 -4.020 1.00 80.31 90 TYR A O 1
ATOM 754 N N . ASP A 1 91 ? -6.837 -4.999 -3.473 1.00 75.75 91 ASP A N 1
ATOM 755 C CA . ASP A 1 91 ? -6.549 -3.960 -4.439 1.00 75.75 91 ASP A CA 1
ATOM 756 C C . ASP A 1 91 ? -6.043 -4.594 -5.739 1.00 75.75 91 ASP A C 1
ATOM 758 O O . ASP A 1 91 ? -5.443 -5.675 -5.771 1.00 75.75 91 ASP A O 1
ATOM 762 N N . ARG A 1 92 ? -6.297 -3.908 -6.847 1.00 72.62 92 ARG A N 1
ATOM 763 C CA . ARG A 1 92 ? -5.675 -4.224 -8.128 1.00 72.62 92 ARG A CA 1
ATOM 764 C C . ARG A 1 92 ? -4.660 -3.137 -8.417 1.00 72.62 92 ARG A C 1
ATOM 766 O O . ARG A 1 92 ? -4.990 -1.966 -8.243 1.00 72.62 92 ARG A O 1
ATOM 773 N N . TRP A 1 93 ? -3.478 -3.528 -8.885 1.00 74.06 93 TRP A N 1
ATOM 774 C CA . TRP A 1 93 ? -2.514 -2.559 -9.387 1.00 74.06 93 TRP A CA 1
ATOM 775 C C . TRP A 1 93 ? -3.168 -1.721 -10.480 1.00 74.06 93 TRP A C 1
ATOM 777 O O . TRP A 1 93 ? -3.693 -2.260 -11.464 1.00 74.06 93 TRP A O 1
ATOM 787 N N . THR A 1 94 ? -3.175 -0.412 -10.277 1.00 61.72 94 THR A N 1
ATOM 788 C CA . THR A 1 94 ? -3.702 0.540 -11.242 1.00 61.72 94 THR A CA 1
ATOM 789 C C . THR A 1 94 ? -2.514 1.054 -12.031 1.00 61.72 94 THR A C 1
ATOM 791 O O . THR A 1 94 ? -1.833 2.000 -11.638 1.00 61.72 94 THR A O 1
ATOM 794 N N . ASP A 1 95 ? -2.251 0.391 -13.159 1.00 54.09 95 ASP A N 1
ATOM 795 C CA . ASP A 1 95 ? -1.260 0.881 -14.107 1.00 54.09 95 ASP A CA 1
ATOM 796 C C . ASP A 1 95 ? -1.674 2.271 -14.589 1.00 54.09 95 ASP A C 1
ATOM 798 O O . ASP A 1 95 ? -2.867 2.575 -14.689 1.00 54.09 95 ASP A O 1
ATOM 802 N N . ILE A 1 96 ? -0.690 3.123 -14.869 1.00 48.69 96 ILE A N 1
ATOM 803 C CA . ILE A 1 96 ? -0.954 4.417 -15.483 1.00 48.69 96 ILE A CA 1
ATOM 804 C C . ILE A 1 96 ? -1.662 4.142 -16.808 1.00 48.69 96 ILE A C 1
ATOM 806 O O . ILE A 1 96 ? -1.009 3.553 -17.669 1.00 48.69 96 ILE A O 1
ATOM 810 N N . PRO A 1 97 ? -2.949 4.519 -17.026 1.00 44.34 97 PRO A N 1
ATOM 811 C CA . PRO A 1 97 ? -3.494 4.453 -18.363 1.00 44.34 97 PRO A CA 1
ATOM 812 C C . PRO A 1 97 ? -2.524 5.182 -19.283 1.00 44.34 97 PRO A C 1
ATOM 814 O O . PRO A 1 97 ? -2.165 6.336 -19.051 1.00 44.34 97 PRO A O 1
ATOM 817 N N . GLU A 1 98 ? -2.098 4.450 -20.302 1.00 45.44 98 GLU A N 1
ATOM 818 C CA . GLU A 1 98 ? -1.244 4.810 -21.436 1.00 45.44 98 GLU A CA 1
ATOM 819 C C . GLU A 1 98 ? -1.532 6.193 -22.072 1.00 45.44 98 GLU A C 1
ATOM 821 O O . GLU A 1 98 ? -0.734 6.691 -22.862 1.00 45.44 98 GLU A O 1
ATOM 826 N N . ASP A 1 99 ? -2.617 6.854 -21.665 1.00 41.59 99 ASP A N 1
ATOM 827 C CA . ASP A 1 99 ? -3.070 8.191 -22.046 1.00 41.59 99 ASP A CA 1
ATOM 828 C C . ASP A 1 99 ? -2.434 9.356 -21.245 1.00 41.59 99 ASP A C 1
ATOM 830 O O . ASP A 1 99 ? -2.670 10.520 -21.553 1.00 41.59 99 ASP A O 1
ATOM 834 N N . ALA A 1 100 ? -1.571 9.105 -20.250 1.00 42.28 100 ALA A N 1
ATOM 835 C CA . ALA A 1 100 ? -0.826 10.172 -19.551 1.00 42.28 100 ALA A CA 1
ATOM 836 C C . ALA A 1 100 ? 0.389 10.723 -20.341 1.00 42.28 100 ALA A C 1
ATOM 838 O O . ALA A 1 100 ? 1.204 11.467 -19.796 1.00 42.28 100 ALA A O 1
ATOM 839 N N . TYR A 1 101 ? 0.521 10.364 -21.623 1.00 45.62 101 TYR A N 1
ATOM 840 C CA . TYR A 1 101 ? 1.541 10.871 -22.553 1.00 45.62 101 TYR A CA 1
ATOM 841 C C . TYR A 1 101 ? 1.063 12.060 -23.409 1.00 45.62 101 TYR A C 1
ATOM 843 O O . TYR A 1 101 ? 1.630 12.325 -24.469 1.00 45.62 101 TYR A O 1
ATOM 851 N N . LEU A 1 102 ? 0.042 12.800 -22.971 1.00 45.41 102 LEU A N 1
ATOM 852 C CA . LEU A 1 102 ? -0.400 14.024 -23.643 1.00 45.41 102 LEU A CA 1
ATOM 853 C C . LEU A 1 102 ? -0.633 15.163 -22.642 1.00 45.41 102 LEU A C 1
ATOM 855 O O . LEU A 1 102 ? -1.744 15.344 -22.151 1.00 45.41 102 LEU A O 1
ATOM 859 N N . TYR A 1 103 ? 0.413 15.952 -22.373 1.00 41.56 103 TYR A N 1
ATOM 860 C CA . TYR A 1 103 ? 0.516 17.332 -22.883 1.00 41.56 103 TYR A CA 1
ATOM 861 C C . TYR A 1 103 ? 1.889 17.960 -22.610 1.00 41.56 103 TYR A C 1
ATOM 863 O O . TYR A 1 103 ? 2.398 17.815 -21.477 1.00 41.56 103 TYR A O 1
#

Nearest PDB structures (foldseek):
  5ak7-assembly1_A  TM=6.334E-01  e=4.437E-02  Porphyromonas gingivalis
  5ak8-assembly1_A  TM=6.314E-01  e=4.692E-02  Porphyromonas gingivalis
  6i0x-assembly1_A  TM=6.352E-01  e=8.204E-02  Porphyromonas gingivalis W83
  4ytb-assembly1_A  TM=5.685E-01  e=6.560E-02  Porphyromonas gingivalis W83
  3wyr-assembly1_A  TM=5.607E-01  e=2.121E-01  Homo sapiens

pLDDT: mean 73.0, std 14.26, range [41.56, 90.06]

Solvent-accessible surface area (backbone atoms only — not comparable to full-atom values): 6197 Å² total; per-residue (Å²): 67,39,39,32,45,31,36,50,50,76,57,59,95,62,49,42,50,29,41,34,37,50,53,98,89,41,77,48,77,40,78,43,47,59,88,79,47,41,46,35,36,40,80,43,81,46,87,75,94,64,58,68,46,39,31,42,61,33,35,44,34,90,79,80,57,72,51,67,47,56,88,84,64,64,47,73,47,70,56,76,58,94,78,60,57,67,45,78,46,82,48,69,67,63,70,70,64,85,73,79,81,72,132

Sequence (103 aa):
MNLVFNVDYQTRFGEDIMLNLIEDGTVKKHRMSTVDGLRWSFQWQFSGDCDVLNYYYSVEYTGGSERHEWTTLTHRLELNANQASDYTLYDRWTDIPEDAYLY

Secondary structure (DSSP, 8-state):
-EEEEEEE--PPTTEEEEEEEEETTEEEEEE-EESSSSEEEEEEE--S--SEEEEEEEEEETTS--EE--TT--EEEE---TT-SEEEEEEE-----TTTT--

Mean predicted aligned error: 9.69 Å

Radius of gyration: 14.51 Å; Cα contacts (8 Å, |Δi|>4): 192; chains: 1; bounding box: 36×34×41 Å

Foldseek 3Di:
DKEKEKEFDQDDPQKWKWKWKQDPNDTDTDTWDDDPSGMTMDIDDDPDDDQKIWIAMWIDGPPPDTGGQPPPDTDIDGPPPPPDPYHYHYDYRDHDPPPPPDD